Protein AF-A0A0B8P989-F1 (afdb_monomer)

Sequence (106 aa):
MVVEKQGANGIEGRLTAEQLNKATAAVFAAEVAIKEVERFQGIPRVETPVAEPIRHAERILNDAIEASKSGSGEERAVATDDKPKKLPLKTELKQALLSGISYAVP

pLDDT: mean 85.8, std 14.19, range [46.72, 97.62]

Foldseek 3Di:
DADWDADPVGIDRDDALVRLQPDLAEEAADPDDDPPCVLNFQHQYDYHHNVCCVPPVPVRVVVRNVSSVVGPPGDDDRHHGPDPPPPPVVNVVVVCVVVVPDDDDD

Structure (mmCIF, N/CA/C/O backbone):
data_AF-A0A0B8P989-F1
#
_entry.id   AF-A0A0B8P989-F1
#
loop_
_atom_site.group_PDB
_atom_site.id
_atom_site.type_symbol
_atom_site.label_atom_id
_atom_site.label_alt_id
_atom_site.label_comp_id
_atom_site.label_asym_id
_atom_site.label_entity_id
_atom_site.label_seq_id
_atom_site.pdbx_PDB_ins_code
_atom_site.Cartn_x
_atom_site.Cartn_y
_atom_site.Cartn_z
_atom_site.occupancy
_atom_site.B_iso_or_equiv
_atom_site.auth_seq_id
_atom_site.auth_comp_id
_atom_site.auth_asym_id
_atom_site.auth_atom_id
_atom_site.pdbx_PDB_model_num
ATOM 1 N N . MET A 1 1 ? -3.716 11.586 -1.674 1.00 86.75 1 MET A N 1
ATOM 2 C CA . MET A 1 1 ? -3.092 10.246 -1.684 1.00 86.75 1 MET A CA 1
ATOM 3 C C . MET A 1 1 ? -1.587 10.425 -1.573 1.00 86.75 1 MET A C 1
ATOM 5 O O . MET A 1 1 ? -1.078 11.399 -2.112 1.00 86.75 1 MET A O 1
ATOM 9 N N . VAL A 1 2 ? -0.903 9.543 -0.852 1.00 96.50 2 VAL A N 1
ATOM 10 C CA . VAL A 1 2 ? 0.563 9.522 -0.715 1.00 96.50 2 VAL A CA 1
ATOM 11 C C . VAL A 1 2 ? 1.065 8.160 -1.179 1.00 96.50 2 VAL A C 1
ATOM 13 O O . VAL A 1 2 ? 0.305 7.195 -1.126 1.00 96.50 2 VAL A O 1
ATOM 16 N N . VAL A 1 3 ? 2.297 8.089 -1.683 1.00 96.81 3 VAL A N 1
ATOM 17 C CA . VAL A 1 3 ? 2.839 6.873 -2.302 1.00 96.81 3 VAL A CA 1
ATOM 18 C C . VAL A 1 3 ? 4.257 6.634 -1.803 1.00 96.81 3 VAL A C 1
ATOM 20 O O . VAL A 1 3 ? 5.096 7.528 -1.868 1.00 96.81 3 VAL A O 1
ATOM 23 N N . GLU A 1 4 ? 4.502 5.407 -1.359 1.00 97.19 4 GLU A N 1
ATOM 24 C CA . GLU A 1 4 ? 5.819 4.868 -1.036 1.00 97.19 4 GLU A CA 1
ATOM 25 C C . GLU A 1 4 ? 6.188 3.830 -2.101 1.00 97.19 4 GLU A C 1
ATOM 27 O O . GLU A 1 4 ? 5.356 3.007 -2.484 1.00 97.19 4 GLU A O 1
ATOM 32 N N . LYS A 1 5 ? 7.430 3.864 -2.593 1.00 96.94 5 LYS A N 1
ATOM 33 C CA . LYS A 1 5 ? 7.951 2.863 -3.532 1.00 96.94 5 LYS A CA 1
ATOM 34 C C . LYS A 1 5 ? 8.963 1.986 -2.814 1.00 96.94 5 LYS A C 1
ATOM 36 O O . LYS A 1 5 ? 9.859 2.497 -2.146 1.00 96.94 5 LYS A O 1
ATOM 41 N N . GLN A 1 6 ? 8.864 0.678 -3.006 1.00 96.81 6 GLN A N 1
ATOM 42 C CA . GLN A 1 6 ? 9.815 -0.276 -2.448 1.00 96.81 6 GLN A CA 1
ATOM 43 C C . GLN A 1 6 ? 10.492 -1.046 -3.579 1.00 96.81 6 GLN A C 1
ATOM 45 O O . GLN A 1 6 ? 9.830 -1.704 -4.377 1.00 96.81 6 GLN A O 1
ATOM 50 N N . GLY A 1 7 ? 11.818 -0.953 -3.660 1.00 93.62 7 GLY A N 1
ATOM 51 C CA . GLY A 1 7 ? 12.601 -1.606 -4.705 1.00 93.62 7 GLY A CA 1
ATOM 52 C C . GLY A 1 7 ? 13.979 -2.048 -4.223 1.00 93.62 7 GLY A C 1
ATOM 53 O O . GLY A 1 7 ? 14.268 -2.082 -3.021 1.00 93.62 7 GLY A O 1
ATOM 54 N N . ALA A 1 8 ? 14.849 -2.380 -5.179 1.00 92.62 8 ALA A N 1
ATOM 55 C CA . ALA A 1 8 ? 16.226 -2.794 -4.902 1.00 92.62 8 ALA A CA 1
ATOM 56 C C . ALA A 1 8 ? 17.024 -1.712 -4.151 1.00 92.62 8 ALA A C 1
ATOM 58 O O . ALA A 1 8 ? 17.824 -2.031 -3.278 1.00 92.62 8 ALA A O 1
ATOM 59 N N . ASN A 1 9 ? 16.729 -0.437 -4.423 1.00 92.94 9 ASN A N 1
ATOM 60 C CA . ASN A 1 9 ? 17.372 0.714 -3.783 1.00 92.94 9 ASN A CA 1
ATOM 61 C C . ASN A 1 9 ? 16.829 1.026 -2.375 1.00 92.94 9 ASN A C 1
ATOM 63 O O . ASN A 1 9 ? 17.237 2.009 -1.766 1.00 92.94 9 ASN A O 1
ATOM 67 N N . GLY A 1 10 ? 15.911 0.210 -1.848 1.00 93.00 10 GLY A N 1
ATOM 68 C CA . GLY A 1 10 ? 15.275 0.439 -0.553 1.00 93.00 10 GLY A CA 1
ATOM 69 C C . GLY A 1 10 ? 13.878 1.042 -0.674 1.00 93.00 10 GLY A C 1
ATOM 70 O O . GLY A 1 10 ? 13.146 0.739 -1.619 1.00 93.00 10 GLY A O 1
ATOM 71 N N . ILE A 1 11 ? 13.495 1.821 0.339 1.00 96.06 11 ILE A N 1
ATOM 72 C CA . ILE A 1 11 ? 12.189 2.477 0.437 1.00 96.06 11 ILE A CA 1
ATOM 73 C C . ILE A 1 11 ? 12.349 3.949 0.046 1.00 96.06 11 ILE A C 1
ATOM 75 O O . ILE A 1 11 ? 13.070 4.698 0.702 1.00 96.06 11 ILE A O 1
ATOM 79 N N . GLU A 1 12 ? 11.654 4.370 -1.006 1.00 96.62 12 GLU A N 1
ATOM 80 C CA . GLU A 1 12 ? 11.607 5.754 -1.472 1.00 96.62 12 GLU A CA 1
ATOM 81 C C . GLU A 1 12 ? 10.259 6.385 -1.121 1.00 96.62 12 GLU A C 1
ATOM 83 O O . GLU A 1 12 ? 9.205 5.813 -1.402 1.00 96.62 12 GLU A O 1
ATOM 88 N N . GLY A 1 13 ? 10.284 7.591 -0.547 1.00 95.81 13 GLY A N 1
ATOM 89 C CA . GLY A 1 13 ? 9.055 8.270 -0.127 1.00 95.81 13 GLY A CA 1
ATOM 90 C C . GLY A 1 13 ? 8.351 7.540 1.016 1.00 95.81 13 GLY A C 1
ATOM 91 O O . GLY A 1 13 ? 7.127 7.437 1.006 1.00 95.81 13 GLY A O 1
ATOM 92 N N . ARG A 1 14 ? 9.130 7.001 1.968 1.00 96.00 14 ARG A N 1
ATOM 93 C CA . ARG A 1 14 ? 8.606 6.253 3.115 1.00 96.00 14 ARG A CA 1
ATOM 94 C C . ARG A 1 14 ? 7.491 7.037 3.807 1.00 96.00 14 ARG A C 1
ATOM 96 O O . ARG A 1 14 ? 7.712 8.182 4.202 1.00 96.00 14 ARG A O 1
ATOM 103 N N . LEU A 1 15 ? 6.321 6.421 3.965 1.00 96.56 15 LEU A N 1
ATOM 104 C CA . LEU A 1 15 ? 5.178 7.071 4.602 1.00 96.56 15 LEU A CA 1
ATOM 105 C C . LEU A 1 15 ? 5.490 7.376 6.068 1.00 96.56 15 LEU A C 1
ATOM 107 O O . LEU A 1 15 ? 6.023 6.524 6.786 1.00 96.56 15 LEU A O 1
ATOM 111 N N . THR A 1 16 ? 5.139 8.583 6.505 1.00 95.88 16 THR A N 1
ATOM 112 C CA . THR A 1 16 ? 5.325 9.011 7.895 1.00 95.88 16 THR A CA 1
ATOM 113 C C . THR A 1 16 ? 4.271 8.388 8.799 1.00 95.88 16 THR A C 1
ATOM 115 O O . THR A 1 16 ? 3.175 8.027 8.360 1.00 95.88 16 THR A O 1
ATOM 118 N N . ALA A 1 17 ? 4.560 8.323 10.096 1.00 94.50 17 ALA A N 1
ATOM 119 C CA . ALA A 1 17 ? 3.584 7.858 11.075 1.00 94.50 17 ALA A CA 1
ATOM 120 C C . ALA A 1 17 ? 2.289 8.685 11.058 1.00 94.50 17 ALA A C 1
ATOM 122 O O . ALA A 1 17 ? 1.194 8.140 11.157 1.00 94.50 17 ALA A O 1
ATOM 123 N N . GLU A 1 18 ? 2.394 10.002 10.866 1.00 95.06 18 GLU A N 1
ATOM 124 C CA . GLU A 1 18 ? 1.231 10.882 10.742 1.00 95.06 18 GLU A CA 1
ATOM 125 C C . GLU A 1 18 ? 0.358 10.515 9.532 1.00 95.06 18 GLU A C 1
ATOM 127 O O . GLU A 1 18 ? -0.868 10.457 9.648 1.00 95.06 18 GLU A O 1
ATOM 132 N N . GLN A 1 19 ? 0.976 10.236 8.380 1.00 96.69 19 GLN A N 1
ATOM 133 C CA . GLN A 1 19 ? 0.263 9.821 7.171 1.00 96.69 19 GLN A CA 1
ATOM 134 C C . GLN A 1 19 ? -0.429 8.472 7.370 1.00 96.69 19 GLN A C 1
ATOM 136 O O . GLN A 1 19 ? -1.592 8.326 6.999 1.00 96.69 19 GLN A O 1
ATOM 141 N N . LEU A 1 20 ? 0.256 7.515 8.001 1.00 95.06 20 LEU A N 1
ATOM 142 C CA . LEU A 1 20 ? -0.301 6.201 8.317 1.00 95.06 20 LEU A CA 1
ATOM 143 C C . LEU A 1 20 ? -1.461 6.301 9.307 1.00 95.06 20 LEU A C 1
ATOM 145 O O . LEU A 1 20 ? -2.488 5.674 9.090 1.00 95.06 20 LEU A O 1
ATOM 149 N N . ASN A 1 21 ? -1.358 7.133 10.342 1.00 93.25 21 ASN A N 1
ATOM 150 C CA . ASN A 1 21 ? -2.431 7.331 11.320 1.00 93.25 21 ASN A CA 1
ATOM 151 C C . ASN A 1 21 ? -3.673 7.999 10.709 1.00 93.25 21 ASN A C 1
ATOM 153 O O . ASN A 1 21 ? -4.793 7.697 11.109 1.00 93.25 21 ASN A O 1
ATOM 157 N N . LYS A 1 22 ? -3.489 8.878 9.716 1.00 94.31 22 LYS A N 1
ATOM 158 C CA . LYS A 1 22 ? -4.584 9.549 8.993 1.00 94.31 22 LYS A CA 1
ATOM 159 C C . LYS A 1 22 ? -5.158 8.727 7.834 1.00 94.31 22 LYS A C 1
ATOM 161 O O . LYS A 1 22 ? -6.162 9.133 7.253 1.00 94.31 22 LYS A O 1
ATOM 166 N N . ALA A 1 23 ? -4.530 7.613 7.456 1.00 95.12 23 ALA A N 1
ATOM 167 C CA . ALA A 1 23 ? -4.929 6.856 6.275 1.00 95.12 23 ALA A CA 1
ATOM 168 C C . ALA A 1 23 ? -6.311 6.204 6.449 1.00 95.12 23 ALA A C 1
ATOM 170 O O . ALA A 1 23 ? -6.557 5.489 7.419 1.00 95.12 23 ALA A O 1
ATOM 171 N N . THR A 1 24 ? -7.206 6.397 5.485 1.00 94.81 24 THR A N 1
ATOM 172 C CA . THR A 1 24 ? -8.502 5.701 5.460 1.00 94.81 24 THR A CA 1
ATOM 173 C C . THR A 1 24 ? -8.340 4.229 5.078 1.00 94.81 24 THR A C 1
ATOM 175 O O . THR A 1 24 ? -8.950 3.361 5.693 1.00 94.81 24 THR A O 1
ATOM 178 N N . ALA A 1 25 ? -7.485 3.958 4.093 1.00 95.19 25 ALA A N 1
ATOM 179 C CA . ALA A 1 25 ? -7.141 2.625 3.620 1.00 95.19 25 ALA A CA 1
ATOM 180 C C . ALA A 1 25 ? -5.735 2.629 2.998 1.00 95.19 25 ALA A C 1
ATOM 182 O O . ALA A 1 25 ? -5.194 3.695 2.681 1.00 95.19 25 ALA A O 1
ATOM 183 N N . ALA A 1 26 ? -5.163 1.445 2.800 1.00 96.00 26 ALA A N 1
ATOM 184 C CA . ALA A 1 26 ? -3.909 1.222 2.092 1.00 96.00 26 ALA A CA 1
ATOM 185 C C . ALA A 1 26 ? -4.138 0.394 0.817 1.00 96.00 26 ALA A C 1
ATOM 187 O O . ALA A 1 26 ? -4.965 -0.515 0.784 1.00 96.00 26 ALA A O 1
ATOM 188 N N . VAL A 1 27 ? -3.377 0.690 -0.235 1.00 97.19 27 VAL A N 1
ATOM 189 C CA . VAL A 1 27 ? -3.335 -0.130 -1.451 1.00 97.19 27 VAL A CA 1
ATOM 190 C C . VAL A 1 27 ? -1.925 -0.668 -1.606 1.00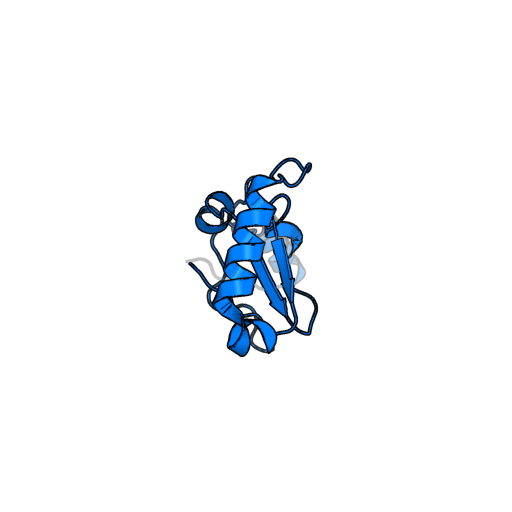 97.19 27 VAL A C 1
ATOM 192 O O . VAL A 1 27 ? -0.966 0.095 -1.714 1.00 97.19 27 VAL A O 1
ATOM 195 N N . PHE A 1 28 ? -1.809 -1.987 -1.614 1.00 97.62 28 PHE A N 1
ATOM 196 C CA . PHE A 1 28 ? -0.563 -2.718 -1.771 1.00 97.62 28 PHE A CA 1
ATOM 197 C C . PHE A 1 28 ? -0.483 -3.263 -3.189 1.00 97.62 28 PHE A C 1
ATOM 199 O O . PHE A 1 28 ? -1.028 -4.316 -3.503 1.00 97.62 28 PHE A O 1
ATOM 206 N N . ALA A 1 29 ? 0.187 -2.504 -4.052 1.00 97.44 29 ALA A N 1
ATOM 207 C CA . ALA A 1 29 ? 0.470 -2.892 -5.425 1.00 97.44 29 ALA A CA 1
ATOM 208 C C . ALA A 1 29 ? 1.888 -3.472 -5.508 1.00 97.44 29 ALA A C 1
ATOM 210 O O . ALA A 1 29 ? 2.848 -2.710 -5.634 1.00 97.44 29 ALA A O 1
ATOM 211 N N . ALA A 1 30 ? 2.039 -4.791 -5.369 1.00 96.94 30 ALA A N 1
ATOM 212 C CA . ALA A 1 30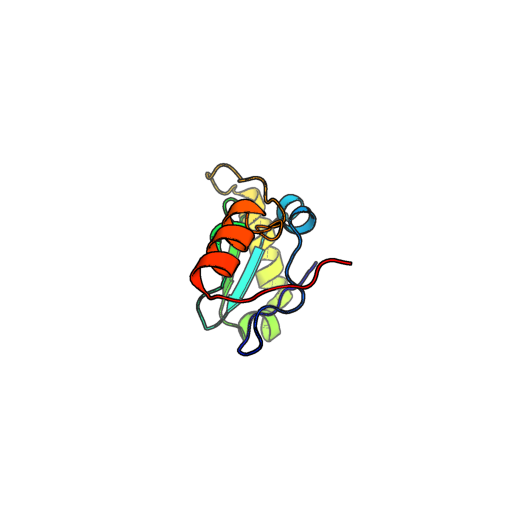 ? 3.350 -5.426 -5.223 1.00 96.94 30 ALA A CA 1
ATOM 213 C C . ALA A 1 30 ? 3.411 -6.836 -5.836 1.00 96.94 30 ALA A C 1
ATOM 215 O O . ALA A 1 30 ? 2.460 -7.603 -5.748 1.00 96.94 30 ALA A O 1
ATOM 216 N N . GLU A 1 31 ? 4.566 -7.179 -6.417 1.00 94.75 31 GLU A N 1
ATOM 217 C CA . GLU A 1 31 ? 4.908 -8.543 -6.881 1.00 94.75 31 GLU A CA 1
ATOM 218 C C . GLU A 1 31 ? 5.797 -9.298 -5.875 1.00 94.75 31 GLU A C 1
ATOM 220 O O . GLU A 1 31 ? 6.112 -10.474 -6.043 1.00 94.75 31 GLU A O 1
ATOM 225 N N . VAL A 1 32 ? 6.270 -8.598 -4.843 1.00 93.44 32 VAL A N 1
ATOM 226 C CA . VAL A 1 32 ? 7.195 -9.108 -3.827 1.00 93.44 32 VAL A CA 1
ATOM 227 C C . VAL A 1 32 ? 6.716 -8.702 -2.440 1.00 93.44 32 VAL A C 1
ATOM 229 O O . VAL A 1 32 ? 5.897 -7.795 -2.296 1.00 93.44 32 VAL A O 1
ATOM 232 N N . ALA A 1 33 ? 7.250 -9.363 -1.412 1.00 93.81 33 ALA A N 1
ATOM 233 C CA . ALA A 1 33 ? 6.922 -9.051 -0.027 1.00 93.81 33 ALA A CA 1
ATOM 234 C C . ALA A 1 33 ? 7.212 -7.577 0.308 1.00 93.81 33 ALA A C 1
ATOM 236 O O . ALA A 1 33 ? 8.290 -7.052 0.012 1.00 93.81 33 ALA A O 1
ATOM 237 N N . ILE A 1 34 ? 6.244 -6.936 0.963 1.00 96.19 34 ILE A N 1
ATOM 238 C CA . ILE A 1 34 ? 6.332 -5.545 1.407 1.00 96.19 34 ILE A CA 1
ATOM 239 C C . ILE A 1 34 ? 7.173 -5.484 2.682 1.00 96.19 34 ILE A C 1
ATOM 241 O O . ILE A 1 34 ? 6.933 -6.213 3.645 1.00 96.19 34 ILE A O 1
ATOM 245 N N . LYS A 1 35 ? 8.169 -4.601 2.687 1.00 95.38 35 LYS A N 1
ATOM 246 C CA . LYS A 1 35 ? 9.019 -4.310 3.843 1.00 95.38 35 LYS A CA 1
ATOM 247 C C . LYS A 1 35 ? 8.244 -3.473 4.859 1.00 95.38 35 LYS A C 1
ATOM 249 O O . LYS A 1 35 ? 7.500 -2.572 4.470 1.00 95.38 35 LYS A O 1
ATOM 254 N N . GLU A 1 36 ? 8.484 -3.728 6.145 1.00 94.69 36 GLU A N 1
ATOM 255 C CA . GLU A 1 36 ? 7.879 -2.988 7.265 1.00 94.69 36 GLU A CA 1
ATOM 256 C C . GLU A 1 36 ? 6.336 -2.978 7.213 1.00 94.69 36 GLU A C 1
ATOM 258 O O . GLU A 1 36 ? 5.693 -1.959 7.488 1.00 94.69 36 GLU A O 1
ATOM 263 N N . VAL A 1 37 ? 5.734 -4.101 6.801 1.00 94.12 37 VAL A N 1
ATOM 264 C CA . VAL A 1 37 ? 4.277 -4.254 6.641 1.00 94.12 37 VAL A CA 1
ATOM 265 C C . VAL A 1 37 ? 3.522 -4.044 7.957 1.00 94.12 37 VAL A C 1
ATOM 267 O O . VAL A 1 37 ? 2.378 -3.592 7.959 1.00 94.12 37 VAL A O 1
ATOM 270 N N . GLU A 1 38 ? 4.176 -4.298 9.089 1.00 93.31 38 GLU A N 1
ATOM 271 C CA . GLU A 1 38 ? 3.654 -4.079 10.433 1.00 93.31 38 GLU A CA 1
ATOM 272 C C . GLU A 1 38 ? 3.220 -2.626 10.684 1.00 93.31 38 GLU A C 1
ATOM 274 O O . GLU A 1 38 ? 2.302 -2.390 11.466 1.00 93.31 38 GLU A O 1
ATOM 279 N N . ARG A 1 39 ? 3.7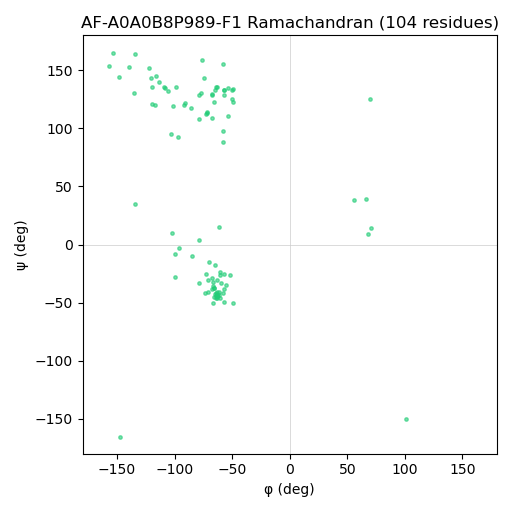91 -1.646 9.965 1.00 94.31 39 ARG A N 1
ATOM 280 C CA . ARG A 1 39 ? 3.402 -0.227 10.070 1.00 94.31 39 ARG A CA 1
ATOM 281 C C . ARG A 1 39 ? 1.974 0.051 9.604 1.00 94.31 39 ARG A C 1
ATOM 283 O O . ARG A 1 39 ? 1.425 1.105 9.914 1.00 94.31 39 ARG A O 1
ATOM 290 N N . PHE A 1 40 ? 1.390 -0.873 8.847 1.00 93.88 40 PHE A N 1
ATOM 291 C CA . PHE A 1 40 ? 0.043 -0.770 8.294 1.00 93.88 40 PHE A CA 1
ATOM 292 C C . PHE A 1 40 ? -0.982 -1.608 9.074 1.00 93.88 40 PHE A C 1
ATOM 294 O O . PHE A 1 40 ? -2.111 -1.770 8.613 1.00 93.88 40 PHE A O 1
ATOM 301 N N . GLN A 1 41 ? -0.616 -2.160 10.238 1.00 92.06 41 GLN A N 1
ATOM 302 C CA . GLN A 1 41 ? -1.529 -2.954 11.066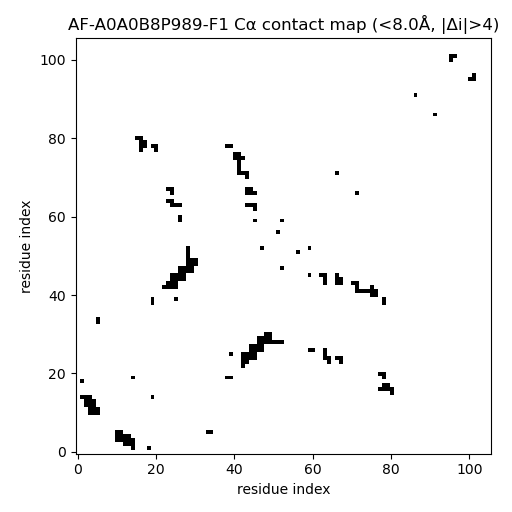 1.00 92.06 41 GLN A CA 1
ATOM 303 C C . GLN A 1 41 ? -2.794 -2.172 11.446 1.00 92.06 41 GLN A C 1
ATOM 305 O O . GLN A 1 41 ? -2.733 -1.013 11.857 1.00 92.06 41 GLN A O 1
ATOM 310 N N . GLY A 1 42 ? -3.954 -2.817 11.285 1.00 91.00 42 GLY A N 1
ATOM 311 C CA . GLY A 1 42 ? -5.265 -2.209 11.521 1.00 91.00 42 GLY A CA 1
ATOM 312 C C . GLY A 1 42 ? -5.660 -1.102 10.532 1.00 91.00 42 GLY A C 1
ATOM 313 O O . GLY A 1 42 ? -6.654 -0.413 10.760 1.00 91.00 42 GLY A O 1
ATOM 314 N N . ILE A 1 43 ? -4.908 -0.900 9.441 1.00 93.25 43 ILE A N 1
ATOM 315 C CA . ILE A 1 43 ? -5.349 -0.083 8.303 1.00 93.25 43 ILE A CA 1
ATOM 316 C C . ILE A 1 43 ? -6.053 -1.014 7.301 1.00 93.25 43 ILE A C 1
ATOM 318 O O . ILE A 1 43 ? -5.419 -1.952 6.810 1.00 93.25 43 ILE A O 1
ATOM 322 N N . PRO A 1 44 ? -7.332 -0.767 6.950 1.00 94.25 44 PRO A N 1
ATOM 323 C CA . PRO A 1 44 ? -8.016 -1.510 5.894 1.00 94.25 44 PRO A CA 1
ATOM 324 C C . PRO A 1 44 ? -7.203 -1.482 4.600 1.00 94.25 44 PRO A C 1
ATOM 326 O O . PRO A 1 44 ? -6.706 -0.422 4.214 1.00 94.25 44 PRO A O 1
ATOM 329 N N . ARG A 1 45 ? -7.044 -2.625 3.928 1.00 93.50 45 ARG A N 1
ATOM 330 C CA . ARG A 1 45 ? -6.168 -2.715 2.754 1.00 93.50 45 ARG A CA 1
ATOM 331 C C . ARG A 1 45 ? -6.730 -3.551 1.621 1.00 93.50 45 ARG A C 1
ATOM 333 O O . ARG A 1 45 ? -7.481 -4.495 1.844 1.00 93.50 45 ARG A O 1
ATOM 340 N N . VAL A 1 46 ? -6.285 -3.210 0.418 1.00 95.69 46 VAL A N 1
ATOM 341 C CA . VAL A 1 46 ? -6.460 -3.998 -0.804 1.00 95.69 46 VAL A CA 1
ATOM 342 C C . VAL A 1 46 ? -5.081 -4.351 -1.342 1.00 95.69 46 VAL A C 1
ATOM 344 O O . VAL A 1 46 ? -4.199 -3.493 -1.399 1.00 95.69 46 VAL A O 1
ATOM 347 N N . GLU A 1 47 ? -4.899 -5.605 -1.741 1.00 96.50 47 GLU A N 1
ATOM 348 C CA . GLU A 1 47 ? -3.649 -6.109 -2.311 1.00 96.50 47 GLU A CA 1
ATOM 349 C C . GLU A 1 47 ? -3.859 -6.495 -3.774 1.00 96.50 47 GLU A C 1
ATOM 351 O O . GLU A 1 47 ? -4.902 -7.036 -4.144 1.00 96.50 47 GLU A O 1
ATOM 356 N N . THR A 1 48 ? -2.884 -6.181 -4.621 1.00 97.31 48 THR A N 1
ATOM 357 C CA . THR A 1 48 ? -2.985 -6.373 -6.065 1.00 97.31 48 THR A CA 1
ATOM 358 C C . THR A 1 48 ? -1.594 -6.469 -6.717 1.00 97.31 48 THR A C 1
ATOM 360 O O . THR A 1 48 ? -0.643 -5.877 -6.202 1.00 97.31 48 THR A O 1
ATOM 363 N N . PRO A 1 49 ? -1.446 -7.145 -7.873 1.00 96.75 49 PRO A N 1
ATOM 364 C CA . PRO A 1 49 ? -0.231 -7.077 -8.692 1.00 96.75 49 PRO A CA 1
ATOM 365 C C . PRO A 1 49 ? 0.105 -5.640 -9.123 1.00 96.75 49 PRO A C 1
ATOM 367 O O . PRO A 1 49 ? -0.789 -4.799 -9.249 1.00 96.75 49 PRO A O 1
ATOM 370 N N . VAL A 1 50 ? 1.375 -5.347 -9.425 1.00 94.62 50 VAL A N 1
ATOM 371 C CA . VAL A 1 50 ? 1.839 -3.978 -9.763 1.00 94.62 50 VAL A CA 1
ATOM 372 C C . VAL A 1 50 ? 1.185 -3.446 -11.044 1.00 94.62 50 VAL A C 1
ATOM 374 O O . VAL A 1 50 ? 0.964 -2.243 -11.184 1.00 94.62 50 VAL A O 1
ATOM 377 N N . ALA A 1 51 ? 0.849 -4.332 -11.984 1.00 95.50 51 ALA A N 1
ATOM 378 C CA . ALA A 1 51 ? 0.246 -3.950 -13.260 1.00 95.50 51 ALA A CA 1
ATOM 379 C C . ALA A 1 51 ? -1.223 -3.501 -13.144 1.00 95.50 51 ALA A C 1
ATOM 381 O O . ALA A 1 51 ? -1.701 -2.740 -13.987 1.00 95.50 51 ALA A O 1
ATOM 382 N N . GLU A 1 52 ? -1.942 -3.957 -12.118 1.00 96.69 52 GLU A N 1
ATOM 383 C CA . GLU A 1 52 ? -3.387 -3.743 -11.986 1.00 96.69 52 GLU A CA 1
ATOM 384 C C . GLU A 1 52 ? -3.762 -2.266 -11.772 1.00 96.69 52 GLU A C 1
ATOM 386 O O . GLU A 1 52 ? -4.570 -1.753 -12.550 1.00 96.69 52 GLU A O 1
ATOM 391 N N . PRO A 1 53 ? -3.159 -1.513 -10.825 1.00 93.06 53 PRO A N 1
ATOM 392 C CA . PRO A 1 53 ? -3.478 -0.095 -10.647 1.00 93.06 53 PRO A CA 1
ATOM 393 C C . PRO A 1 53 ? -3.196 0.772 -11.872 1.00 93.06 53 PRO A C 1
ATOM 395 O O . PRO A 1 53 ? -3.821 1.813 -12.026 1.00 93.06 53 PRO A O 1
ATOM 398 N N . ILE A 1 54 ? -2.291 0.357 -12.764 1.00 93.31 54 ILE A N 1
ATOM 399 C CA . ILE A 1 54 ? -1.990 1.099 -13.998 1.00 93.31 54 ILE A CA 1
ATOM 400 C C . ILE A 1 54 ? -3.199 1.085 -14.944 1.00 93.31 54 ILE A C 1
ATOM 402 O O . ILE A 1 54 ? -3.454 2.065 -15.641 1.00 93.31 54 ILE A O 1
ATOM 406 N N . ARG A 1 55 ? -3.949 -0.022 -14.970 1.00 94.25 55 ARG A N 1
ATOM 407 C CA . ARG A 1 55 ? -5.092 -0.234 -15.874 1.00 94.25 55 ARG A CA 1
ATOM 408 C C . ARG A 1 55 ? -6.441 0.017 -15.204 1.00 94.25 55 ARG A C 1
ATOM 410 O O . ARG A 1 55 ? -7.399 0.380 -15.880 1.00 94.25 55 ARG A O 1
ATOM 417 N N . HIS A 1 56 ? -6.515 -0.182 -13.890 1.00 96.50 56 HIS A N 1
ATOM 418 C CA . HIS A 1 56 ? -7.763 -0.257 -13.131 1.00 96.50 56 HIS A CA 1
ATOM 419 C C . HIS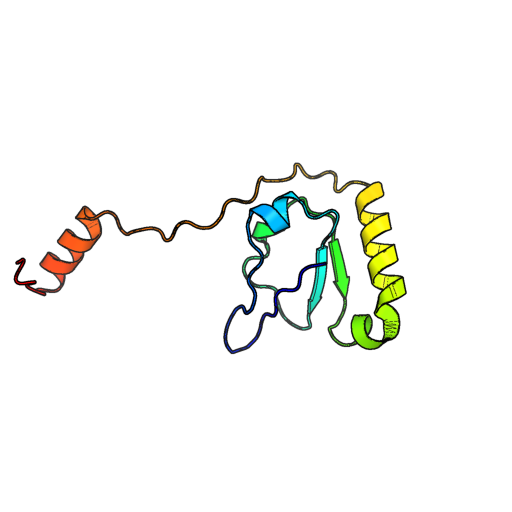 A 1 56 ? -7.723 0.571 -11.835 1.00 96.50 56 HIS A C 1
ATOM 421 O O . HIS A 1 56 ? -8.332 0.188 -10.836 1.00 96.50 56 HIS A O 1
ATOM 427 N N . ALA A 1 57 ? -7.028 1.716 -11.848 1.00 95.31 57 ALA A N 1
ATOM 428 C CA . ALA A 1 57 ? -6.867 2.596 -10.686 1.00 95.31 57 ALA A CA 1
ATOM 429 C C . ALA A 1 57 ? -8.191 2.920 -9.975 1.00 95.31 57 ALA A C 1
ATOM 431 O O . ALA A 1 57 ? -8.291 2.753 -8.764 1.00 95.31 57 ALA A O 1
ATOM 432 N N . GLU A 1 58 ? -9.207 3.362 -10.724 1.00 96.81 58 GLU A N 1
ATOM 433 C CA . GLU A 1 58 ? -10.492 3.799 -10.162 1.00 96.81 58 GLU A CA 1
ATOM 434 C C . GLU A 1 58 ? -11.199 2.674 -9.401 1.00 96.81 58 GLU A C 1
ATOM 436 O O . GLU A 1 58 ? -11.623 2.866 -8.263 1.00 96.81 58 GLU A O 1
ATOM 441 N N . ARG A 1 59 ? -11.249 1.476 -9.997 1.00 97.31 59 ARG A N 1
ATOM 442 C CA . ARG A 1 59 ? -11.815 0.284 -9.356 1.00 97.31 59 ARG A CA 1
ATOM 443 C C . ARG A 1 59 ? -11.108 -0.008 -8.032 1.00 97.31 59 ARG A C 1
ATOM 445 O O . ARG A 1 59 ? -11.769 -0.146 -7.015 1.00 97.31 59 ARG A O 1
ATOM 452 N N . ILE A 1 60 ? -9.776 -0.032 -8.035 1.00 97.25 60 ILE A N 1
ATOM 453 C CA . ILE A 1 60 ? -8.977 -0.369 -6.847 1.00 97.25 60 ILE A CA 1
ATOM 454 C C . ILE A 1 60 ? -9.126 0.683 -5.738 1.00 97.25 60 ILE A C 1
ATOM 456 O O . ILE A 1 60 ? -9.189 0.339 -4.559 1.00 97.25 60 ILE A O 1
ATOM 460 N N . LEU A 1 61 ? -9.209 1.966 -6.097 1.00 95.94 61 LEU A N 1
ATOM 461 C CA . LEU A 1 61 ? -9.480 3.045 -5.145 1.00 95.94 61 LEU A CA 1
ATOM 462 C C . LEU A 1 61 ? -10.866 2.901 -4.507 1.00 95.94 61 LEU A C 1
ATOM 464 O O . LEU A 1 61 ? -10.988 3.050 -3.292 1.00 95.94 61 LEU A O 1
ATOM 468 N N . ASN A 1 62 ? -11.887 2.572 -5.300 1.00 96.38 62 ASN A N 1
ATOM 469 C CA . ASN A 1 62 ? -13.231 2.316 -4.787 1.00 96.38 62 ASN A CA 1
ATOM 470 C C . ASN A 1 62 ? -13.254 1.086 -3.871 1.00 96.38 62 ASN A C 1
ATOM 472 O O . ASN A 1 62 ? -13.790 1.173 -2.769 1.00 96.38 62 ASN A O 1
ATOM 476 N N . ASP A 1 63 ? -12.593 -0.006 -4.262 1.00 95.88 63 ASP A N 1
ATOM 477 C CA . ASP A 1 63 ? -12.467 -1.220 -3.447 1.00 95.88 63 ASP A CA 1
ATOM 478 C C . ASP A 1 63 ? -11.813 -0.907 -2.084 1.00 95.88 63 ASP A C 1
ATOM 480 O O . ASP A 1 63 ? -12.276 -1.368 -1.040 1.00 95.88 63 ASP A O 1
ATOM 484 N N . ALA A 1 64 ? -10.775 -0.062 -2.063 1.00 95.38 64 ALA A N 1
ATOM 485 C CA . ALA A 1 64 ? -10.111 0.361 -0.829 1.00 95.38 64 ALA A CA 1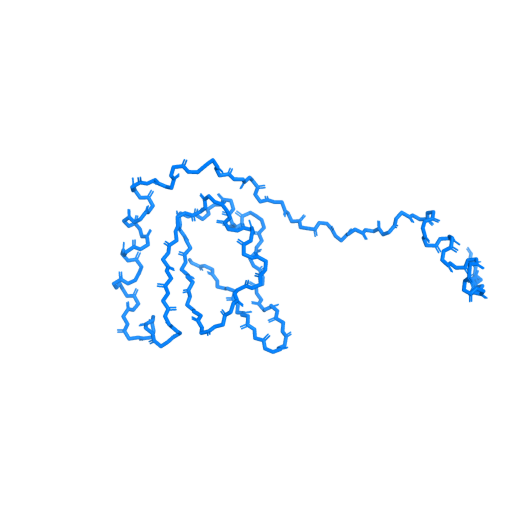
ATOM 486 C C . ALA A 1 64 ? -11.006 1.239 0.064 1.00 95.38 64 ALA A C 1
ATOM 488 O O . ALA A 1 64 ? -10.992 1.100 1.290 1.00 95.38 64 ALA A O 1
ATOM 489 N N . ILE A 1 65 ? -11.809 2.125 -0.532 1.00 94.81 65 ILE A N 1
ATOM 490 C CA . ILE A 1 65 ? -12.784 2.943 0.201 1.00 94.81 65 ILE A CA 1
ATOM 491 C C . ILE A 1 65 ? -13.879 2.056 0.797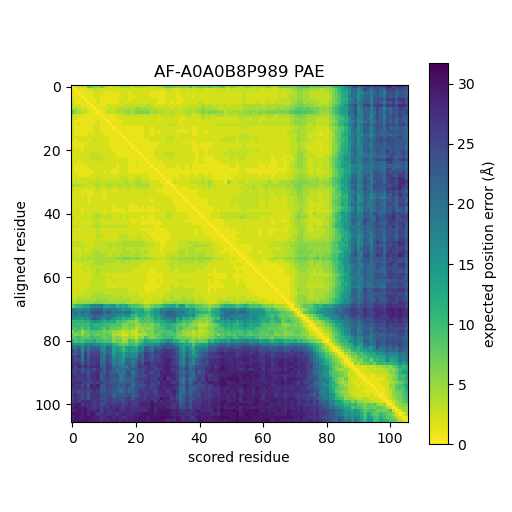 1.00 94.81 65 ILE A C 1
ATOM 493 O O . ILE A 1 65 ? -14.214 2.222 1.969 1.00 94.81 65 ILE A O 1
ATOM 497 N N . GLU A 1 66 ? -14.416 1.101 0.043 1.00 94.75 66 GLU A N 1
ATOM 498 C CA . GLU A 1 66 ? -15.426 0.172 0.556 1.00 94.75 66 GLU A CA 1
ATOM 499 C C . GLU A 1 66 ? -14.869 -0.703 1.682 1.00 94.75 66 GLU A C 1
ATOM 501 O O . GLU A 1 66 ? -15.492 -0.793 2.742 1.00 94.75 66 GLU A O 1
ATOM 506 N N . ALA A 1 67 ? -13.652 -1.238 1.529 1.00 90.69 67 ALA A N 1
ATOM 507 C CA . ALA A 1 67 ? -12.980 -2.011 2.574 1.00 90.69 67 ALA A CA 1
ATOM 508 C C . ALA A 1 67 ? -12.866 -1.234 3.898 1.00 90.69 67 ALA A C 1
ATOM 510 O O . ALA A 1 67 ? -13.006 -1.812 4.980 1.00 90.69 67 ALA A O 1
ATOM 511 N N . SER A 1 68 ? -12.672 0.088 3.826 1.00 90.75 68 SER A N 1
ATOM 512 C CA . SER A 1 68 ? -12.610 0.945 5.014 1.00 90.75 68 SER A CA 1
ATOM 513 C C . SER A 1 68 ? -13.935 1.067 5.772 1.00 90.75 68 SER A C 1
ATOM 515 O O . SER A 1 68 ? -13.926 1.239 6.990 1.00 90.75 68 SER A O 1
ATOM 517 N N . LYS A 1 69 ? -15.074 0.935 5.081 1.00 90.19 69 LYS A N 1
ATOM 518 C CA . LYS A 1 69 ? -16.418 1.042 5.675 1.00 90.19 69 LYS A CA 1
ATOM 519 C C . LYS A 1 69 ? -16.827 -0.228 6.408 1.00 90.19 69 LYS A C 1
ATOM 521 O O . LYS A 1 69 ? -17.534 -0.154 7.407 1.00 90.19 69 LYS A O 1
ATOM 526 N N . SER A 1 70 ? -16.375 -1.380 5.920 1.00 78.25 70 SER A N 1
ATOM 527 C CA . SER A 1 70 ? -16.611 -2.686 6.545 1.00 78.25 70 SER A CA 1
ATOM 528 C C . SER A 1 70 ? -15.855 -2.883 7.863 1.00 78.25 70 SER A C 1
ATOM 530 O O . SER A 1 70 ? -16.223 -3.768 8.627 1.00 78.25 70 SER A O 1
ATOM 532 N N . GLY A 1 71 ? -14.855 -2.038 8.148 1.00 64.06 71 GLY A N 1
ATOM 533 C CA . GLY A 1 71 ? -14.019 -2.112 9.342 1.00 64.06 71 GLY A CA 1
ATOM 534 C C . GLY A 1 71 ? -13.091 -3.329 9.320 1.00 64.06 71 GLY A C 1
ATOM 535 O O . GLY A 1 71 ? -13.525 -4.472 9.209 1.00 64.06 71 GLY A O 1
ATOM 536 N N . SER A 1 72 ? -11.784 -3.116 9.467 1.00 62.69 72 SER A N 1
ATOM 537 C CA . SER A 1 72 ? -10.902 -4.199 9.901 1.00 62.69 72 SER A CA 1
ATOM 538 C C . SER A 1 72 ? -11.219 -4.431 11.374 1.00 62.69 72 SER A C 1
ATOM 540 O O . SER A 1 72 ? -10.976 -3.535 12.174 1.00 62.69 72 SER A O 1
ATOM 542 N N . GLY A 1 73 ? -11.776 -5.577 11.768 1.00 60.38 73 GLY A N 1
ATOM 543 C CA . GLY A 1 73 ? -12.066 -5.908 13.178 1.00 60.38 73 GLY A CA 1
ATOM 544 C C . GLY A 1 73 ? -10.835 -5.974 14.104 1.00 60.38 73 GLY A C 1
ATOM 545 O O . GLY A 1 73 ? -10.916 -6.533 15.192 1.00 60.38 73 GLY A O 1
ATOM 546 N N . GLU A 1 74 ? -9.700 -5.437 13.663 1.00 66.06 74 GLU A N 1
ATOM 547 C CA . GLU A 1 74 ? -8.426 -5.337 14.356 1.00 66.06 74 GLU A CA 1
ATOM 548 C C . GLU A 1 74 ? -8.274 -3.935 14.955 1.00 66.06 74 GLU A C 1
ATOM 550 O O . GLU A 1 74 ? -8.549 -2.922 14.306 1.00 66.06 74 GLU A O 1
ATOM 555 N N . GLU A 1 75 ? -7.810 -3.873 16.201 1.00 73.06 75 GLU A N 1
ATOM 556 C CA . GLU A 1 75 ? -7.521 -2.616 16.882 1.00 73.06 75 GLU A CA 1
ATOM 557 C C . GLU A 1 75 ? -6.349 -1.910 16.181 1.00 73.06 75 GLU A C 1
ATOM 559 O O . GLU A 1 75 ? -5.266 -2.474 16.008 1.00 73.06 75 GLU A O 1
ATOM 564 N N . ARG A 1 76 ? -6.574 -0.674 15.724 1.00 80.62 76 ARG A N 1
ATOM 565 C CA . ARG A 1 76 ? -5.577 0.065 14.947 1.00 80.62 76 ARG A CA 1
ATOM 566 C C . ARG A 1 76 ? -4.436 0.526 15.842 1.00 80.62 76 ARG A C 1
ATOM 568 O O . ARG A 1 76 ? -4.609 1.416 16.675 1.00 80.62 76 ARG A O 1
ATOM 575 N N . ALA A 1 77 ? -3.255 -0.044 15.626 1.00 78.19 77 ALA A N 1
ATOM 576 C CA . ALA A 1 77 ? -2.042 0.409 16.283 1.00 78.19 77 ALA A CA 1
ATOM 577 C C . ALA A 1 77 ? -1.708 1.840 15.835 1.00 78.19 77 ALA A C 1
ATOM 579 O O . ALA A 1 77 ? -1.720 2.160 14.645 1.00 78.19 77 ALA A O 1
ATOM 580 N N . VAL A 1 78 ? -1.397 2.713 16.794 1.00 83.56 78 VAL A N 1
ATOM 581 C CA . VAL A 1 78 ? -0.914 4.063 16.488 1.00 83.56 78 VAL A CA 1
ATOM 582 C C . VAL A 1 78 ? 0.506 3.940 15.948 1.00 83.56 78 VAL A C 1
ATOM 584 O O . VAL A 1 78 ? 1.428 3.565 16.676 1.00 83.56 78 VAL A O 1
ATOM 587 N N . ALA A 1 79 ? 0.692 4.271 14.673 1.00 86.12 79 ALA A N 1
ATOM 588 C CA . ALA A 1 79 ? 2.009 4.336 14.071 1.00 86.12 79 ALA A CA 1
ATOM 589 C C . ALA A 1 79 ? 2.825 5.425 14.777 1.00 86.12 79 ALA A C 1
ATOM 591 O O . ALA A 1 79 ? 2.343 6.539 15.008 1.00 86.12 79 ALA A O 1
ATOM 592 N N . THR A 1 80 ? 4.077 5.115 15.099 1.00 83.56 80 THR A N 1
ATOM 593 C CA . THR A 1 80 ? 5.062 6.090 15.571 1.00 83.56 80 THR A CA 1
ATOM 594 C C . THR A 1 80 ? 6.233 6.087 14.602 1.00 83.56 80 THR A C 1
ATOM 596 O O . THR A 1 80 ? 6.554 5.052 14.019 1.00 83.56 80 THR A O 1
ATOM 599 N N . ASP A 1 81 ? 6.822 7.257 14.348 1.00 77.56 81 ASP A N 1
ATOM 600 C CA . ASP A 1 81 ? 8.012 7.306 13.506 1.00 77.56 81 ASP A CA 1
ATOM 601 C C . ASP A 1 81 ? 9.130 6.607 14.274 1.00 77.56 81 ASP A C 1
ATOM 603 O O . ASP A 1 81 ? 9.349 6.910 15.454 1.00 77.56 81 ASP A O 1
ATOM 607 N N . ASP A 1 82 ? 9.798 5.654 13.623 1.00 66.94 82 ASP A N 1
ATOM 608 C C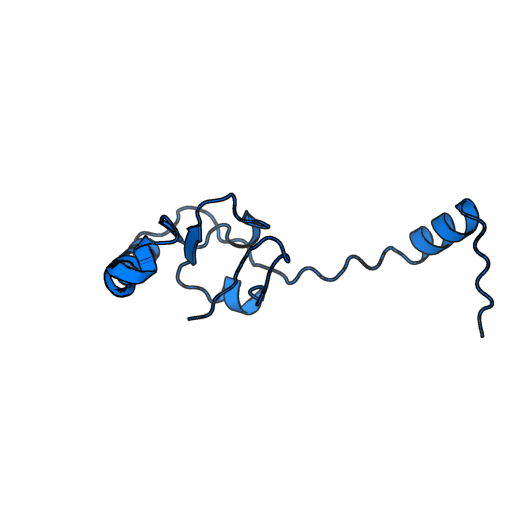A . ASP A 1 82 ? 10.971 4.987 14.172 1.00 66.94 82 ASP A CA 1
ATOM 609 C C . ASP A 1 82 ? 11.998 6.080 14.467 1.00 66.94 82 ASP A C 1
ATOM 611 O O . ASP A 1 82 ? 12.705 6.572 13.583 1.00 66.94 82 ASP A O 1
ATOM 615 N N . LYS A 1 83 ? 12.068 6.527 15.726 1.00 52.56 83 LYS A N 1
ATOM 616 C CA . LYS A 1 83 ? 13.232 7.285 16.163 1.00 52.56 83 LYS A CA 1
ATOM 617 C C . LYS A 1 83 ? 14.403 6.357 15.883 1.00 52.56 83 LYS A C 1
ATOM 619 O O . LYS A 1 83 ? 14.350 5.218 16.357 1.00 52.56 83 LYS A O 1
ATOM 624 N N . PRO A 1 84 ? 15.460 6.803 15.176 1.00 46.72 84 PRO A N 1
ATOM 625 C CA . PRO A 1 84 ? 16.667 6.004 15.105 1.00 46.72 84 PRO A CA 1
ATOM 626 C C . PRO A 1 84 ? 16.988 5.630 16.545 1.00 46.72 84 PRO A C 1
ATOM 628 O O . PRO A 1 84 ? 17.055 6.518 17.407 1.00 46.72 84 PRO A O 1
ATOM 631 N N . LYS A 1 85 ? 17.074 4.325 16.833 1.00 48.22 85 LYS A N 1
ATOM 632 C CA . LYS A 1 85 ? 17.612 3.843 18.100 1.00 48.22 85 LYS A CA 1
ATOM 633 C C . LYS A 1 85 ? 19.022 4.409 18.157 1.00 48.22 85 LYS A C 1
ATOM 635 O O . LYS A 1 85 ? 19.956 3.781 17.675 1.00 48.22 85 LYS A O 1
ATOM 640 N N . LYS A 1 86 ? 19.173 5.629 18.687 1.00 49.41 86 LYS A N 1
ATOM 641 C CA . LYS A 1 86 ? 20.459 6.146 19.125 1.00 49.41 86 LYS A CA 1
ATOM 642 C C . LYS A 1 86 ? 20.932 5.066 20.071 1.00 49.41 86 LYS A C 1
ATOM 644 O O . LYS A 1 86 ? 20.270 4.826 21.088 1.00 49.41 86 LYS A O 1
ATOM 649 N N . LEU A 1 87 ? 21.965 4.328 19.668 1.00 57.56 87 LEU A N 1
ATOM 650 C CA . LEU A 1 87 ? 22.556 3.352 20.560 1.00 57.56 87 LEU A CA 1
ATOM 651 C C . LEU A 1 87 ? 22.809 4.106 21.868 1.00 57.56 87 LEU A C 1
ATOM 653 O O . LEU A 1 87 ? 23.264 5.253 21.826 1.00 57.56 87 LEU A O 1
ATOM 657 N N . PRO A 1 88 ? 22.427 3.541 23.025 1.00 68.38 88 PRO A N 1
ATOM 658 C CA . PRO A 1 88 ? 22.710 4.190 24.288 1.00 68.38 88 PRO A CA 1
ATOM 659 C C . PRO A 1 88 ? 24.188 4.561 24.272 1.00 68.38 88 PRO A C 1
ATOM 661 O O . PRO A 1 88 ? 25.008 3.720 23.918 1.00 68.38 88 PRO A O 1
ATOM 664 N N . LEU A 1 89 ? 24.540 5.782 24.661 1.00 71.69 89 LEU A N 1
ATOM 665 C CA . LEU A 1 89 ? 25.929 6.258 24.645 1.00 71.69 89 LEU A CA 1
ATOM 666 C C . LEU A 1 89 ? 26.881 5.282 25.378 1.00 71.69 89 LEU A C 1
ATOM 668 O O . LEU A 1 89 ? 28.055 5.154 25.055 1.00 71.69 89 LEU A O 1
ATOM 672 N N . LYS A 1 90 ? 26.337 4.511 26.334 1.00 73.25 90 LYS A N 1
ATOM 673 C CA . LYS A 1 90 ? 27.004 3.394 27.022 1.00 73.25 90 LYS A CA 1
ATOM 674 C C . LYS A 1 90 ? 27.342 2.207 26.111 1.00 73.25 90 LYS A C 1
ATOM 676 O O . LYS A 1 90 ? 28.366 1.570 26.320 1.00 73.25 90 LYS A O 1
ATOM 681 N N . THR A 1 91 ? 26.482 1.869 25.157 1.00 75.88 91 THR A N 1
ATOM 682 C CA . THR A 1 91 ? 26.705 0.817 24.157 1.00 75.88 91 THR A CA 1
ATOM 683 C C . THR A 1 91 ? 27.760 1.250 23.146 1.00 75.88 91 THR A C 1
ATOM 685 O O . THR A 1 91 ? 28.644 0.452 22.855 1.00 75.88 91 THR A O 1
ATOM 688 N N . GLU A 1 92 ? 27.735 2.510 22.699 1.00 75.31 92 GLU A N 1
ATOM 689 C CA . GLU A 1 92 ? 28.796 3.070 21.846 1.00 75.31 92 GLU A CA 1
ATOM 690 C C . GLU A 1 92 ? 30.141 3.099 22.577 1.00 75.31 92 GLU A C 1
ATOM 692 O O . GLU A 1 92 ? 31.131 2.611 22.044 1.00 75.31 92 GLU A O 1
ATOM 697 N N . LEU A 1 93 ? 30.179 3.559 23.836 1.00 74.25 93 LEU A N 1
ATOM 698 C CA . LEU A 1 93 ? 31.405 3.557 24.641 1.00 74.25 93 LEU A CA 1
ATOM 699 C C . LEU A 1 93 ? 31.943 2.132 24.863 1.00 74.25 93 LEU A C 1
ATOM 701 O O . LEU A 1 93 ? 33.144 1.898 24.776 1.00 74.25 93 LEU A O 1
ATOM 705 N N . LYS A 1 94 ? 31.059 1.157 25.123 1.00 79.00 94 LYS A N 1
ATOM 706 C CA . LYS A 1 94 ? 31.446 -0.256 25.258 1.00 79.00 94 LYS A CA 1
ATOM 707 C C . LYS A 1 94 ? 32.002 -0.811 23.954 1.00 79.00 94 LYS A C 1
ATOM 709 O O . LYS A 1 94 ? 33.034 -1.468 23.987 1.00 79.00 94 LYS A O 1
ATOM 714 N N . GLN A 1 95 ? 31.343 -0.549 22.828 1.00 76.81 95 GLN A N 1
ATOM 715 C CA . GLN A 1 95 ? 31.843 -0.966 21.521 1.00 76.81 95 GLN A CA 1
ATOM 716 C C . GLN A 1 95 ? 33.176 -0.299 21.197 1.00 76.81 95 GLN A C 1
ATOM 718 O O . GLN A 1 95 ? 34.071 -0.991 20.725 1.00 76.81 95 GLN A O 1
ATOM 723 N N . ALA A 1 96 ? 33.354 0.985 21.510 1.00 77.00 96 ALA A N 1
ATOM 724 C CA . ALA A 1 96 ? 34.609 1.696 21.296 1.00 77.00 96 ALA A CA 1
ATOM 725 C C . ALA A 1 96 ? 35.759 1.107 22.127 1.00 77.00 96 ALA A C 1
ATOM 727 O O . ALA A 1 96 ? 36.832 0.842 21.590 1.00 77.00 96 ALA A O 1
ATOM 728 N N . LEU A 1 97 ? 35.512 0.801 23.406 1.00 77.38 97 LEU A N 1
ATOM 729 C CA . LEU A 1 97 ? 36.480 0.118 24.271 1.00 77.38 97 LEU A CA 1
ATOM 730 C C . LEU A 1 97 ? 36.812 -1.297 23.774 1.00 77.38 97 LEU A C 1
ATOM 732 O O . LEU A 1 97 ? 37.975 -1.683 23.761 1.00 77.38 97 LEU A O 1
ATOM 736 N N . LEU A 1 98 ? 35.803 -2.063 23.350 1.00 82.06 98 LEU A N 1
ATOM 737 C CA . LEU A 1 98 ? 35.967 -3.436 22.854 1.00 82.06 98 LEU A CA 1
ATOM 738 C C . LEU A 1 98 ? 36.662 -3.504 21.488 1.00 82.06 98 LEU A C 1
ATOM 740 O O . LEU A 1 98 ? 37.344 -4.483 21.206 1.00 82.06 98 LEU A O 1
ATOM 744 N N . SER A 1 99 ? 36.481 -2.489 20.642 1.00 76.94 99 SER A N 1
ATOM 745 C CA . SER A 1 99 ? 37.089 -2.411 19.306 1.00 76.94 99 SER A CA 1
ATOM 746 C C . SER A 1 99 ? 38.385 -1.595 19.267 1.00 76.94 99 SER A C 1
ATOM 748 O O . SER A 1 99 ? 39.028 -1.538 18.223 1.00 76.94 99 SER A O 1
ATOM 750 N N . GLY A 1 100 ? 38.799 -0.993 20.388 1.00 69.88 100 GLY A N 1
ATOM 751 C CA . GLY A 1 100 ? 40.070 -0.272 20.509 1.00 69.88 100 GLY A CA 1
ATOM 752 C C . GLY A 1 100 ? 40.136 1.051 19.738 1.00 69.88 100 GLY A C 1
ATOM 753 O O . GLY A 1 100 ? 41.221 1.600 19.557 1.00 69.88 100 GLY A O 1
ATOM 754 N N . ILE A 1 101 ? 38.999 1.580 19.282 1.00 72.88 101 ILE A N 1
ATOM 755 C CA . ILE A 1 101 ? 38.918 2.878 18.602 1.00 72.88 101 ILE A CA 1
ATOM 756 C C . ILE A 1 101 ? 38.965 4.009 19.637 1.00 72.88 101 ILE A C 1
ATOM 758 O O . ILE A 1 101 ? 38.022 4.237 20.393 1.00 72.88 101 ILE A O 1
ATOM 762 N N . SER A 1 102 ? 40.087 4.726 19.680 1.00 56.72 102 SER A N 1
ATOM 763 C CA . SER A 1 102 ? 40.232 5.939 20.487 1.00 56.72 102 SER A CA 1
ATOM 764 C C . SER A 1 102 ? 39.723 7.145 19.696 1.00 56.72 102 SER A C 1
ATOM 766 O O . SER A 1 102 ? 40.275 7.470 18.645 1.00 56.72 102 SER A O 1
ATOM 768 N N . TYR A 1 103 ? 38.679 7.814 20.188 1.00 61.91 103 TYR A N 1
ATOM 769 C CA . TYR A 1 103 ? 38.291 9.138 19.701 1.00 61.91 103 TYR A CA 1
ATOM 770 C C . TYR A 1 103 ? 38.981 10.201 20.561 1.00 61.91 103 TYR A C 1
ATOM 772 O O . TYR A 1 103 ? 38.759 10.262 21.770 1.00 61.91 103 TYR A O 1
ATOM 780 N N . ALA A 1 104 ? 39.802 11.052 19.942 1.00 60.47 104 ALA A N 1
ATOM 781 C CA . ALA A 1 104 ? 40.231 12.302 20.559 1.00 60.47 104 ALA A CA 1
ATOM 782 C C . ALA A 1 104 ? 39.003 13.222 20.661 1.00 60.47 104 ALA A C 1
ATOM 784 O O . ALA A 1 104 ? 38.472 13.672 19.646 1.00 60.47 104 ALA A O 1
ATOM 785 N N . VAL A 1 105 ? 38.505 13.425 21.878 1.00 48.19 105 VAL A N 1
ATOM 786 C CA . VAL A 1 105 ? 37.389 14.337 22.166 1.00 48.19 105 VAL A CA 1
ATOM 787 C C . VAL A 1 105 ? 37.935 15.778 22.141 1.00 48.19 105 VAL A C 1
ATOM 789 O O . VAL A 1 105 ? 38.974 15.991 22.767 1.00 48.19 105 VAL A O 1
ATOM 792 N N . PRO A 1 106 ? 37.323 16.744 21.423 1.00 52.47 106 PRO A N 1
ATOM 793 C CA . PRO A 1 106 ? 37.667 18.162 21.564 1.00 52.47 106 PRO A CA 1
ATOM 794 C C . PRO A 1 106 ? 37.210 18.739 22.910 1.00 52.47 106 PRO A C 1
ATOM 796 O O . PRO A 1 106 ? 36.160 18.291 23.430 1.00 52.47 106 PRO A O 1
#

Organism: NCBI:txid1481914

Nearest PDB structures (foldseek):
  5dle-assembly1_D  TM=9.227E-01  e=2.840E-04  Borreliella burgdorferi B31
  2r4q-assembly1_A  TM=8.982E-01  e=3.713E-04  Bacillus subtilis subsp. subtilis str. 168
  2m1z-assembly1_A  TM=9.115E-01  e=1.242E-03  Listeria monocytogenes EGD-e
  4tn5-assembly1_B  TM=8.399E-01  e=2.429E-03  Escherichia coli K-12
  2kyr-assembly1_A  TM=8.454E-01  e=5.312E-02  Escherichia coli K-12

InterPro domains:
  IPR003501 Phosphotransferase system, EIIB component, type 2/3 [PF02302] (3-62)
  IPR036095 PTS system IIB component-like superfamily [SSF52794] (2-66)
  IPR050864 Bacterial PTS System Sugar Transport Components [PTHR30505] (2-106)

Radius of gyration: 19.79 Å; Cα contacts (8 Å, |Δi|>4): 106; chains: 1; bounding box: 57×27×43 Å

Mean predicted aligned error: 10.6 Å

Solvent-accessible surface area (backbone atoms only — not comparable to full-atom values): 6645 Å² total; per-residue (Å²): 139,87,73,62,47,78,59,96,93,42,71,45,61,67,78,47,25,69,57,56,65,68,46,67,43,43,76,45,62,45,91,61,89,70,78,74,56,74,67,50,46,48,45,22,66,41,79,44,52,58,70,47,53,79,79,39,41,69,62,54,53,50,51,22,56,53,44,38,73,73,50,53,97,47,81,59,62,80,46,67,67,82,66,77,78,68,67,53,70,67,54,52,52,49,48,30,66,75,68,67,59,81,77,86,78,132

Secondary structure (DSSP, 8-state):
----EEETTEEESPPPHHHHHH-S-EEEE-SSPPTTGGGGTTS-EEEE-TTHHHHHHHHHHHHHHHHHHH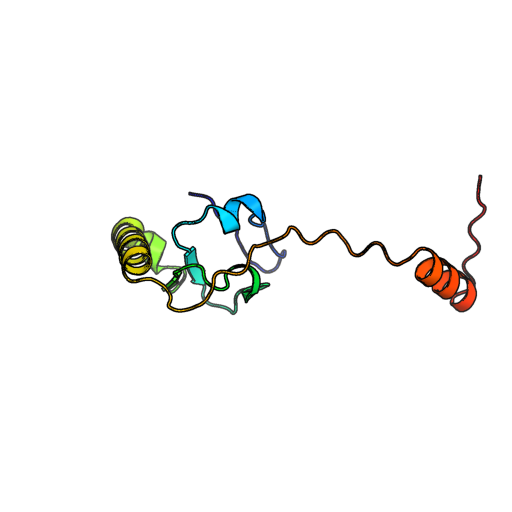--SS--------------HHHHHHHHHHHT------